Protein AF-A0A2W4M1U5-F1 (afdb_monomer_lite)

Secondary structure (DSSP, 8-state):
--GGG-------PPPPSEEEE--TT--EEEETTTTEEEE--TT-EEEEEETTEEEEEETTEEEEEETTTTEEEEESS---TT--EEEETTEEEETTEEEETTTTEEEEE--S-EEEE-TTS-EEEEEE--BTTB--EEEEEEE---

Sequence (146 aa):
IDVADLALDEPARPPERLVPLYPGPNTVLFDTEQQELHWLEPRDQVLGRRGARALVRRGQDLFLFDADAKDLRALPGKLERFADVTATGPMVHVSPLVVDLDAGRVVGTAPWPVLAVAVSGAVLTATRAATANALARGPLSWKLPQ

Radius of gyration: 17.1 Å; chains: 1; bounding box: 39×39×41 Å

Foldseek 3Di:
DDPPPPPPPPPPDDDFQWDWDCPDQWIWTQGNVVRDIQTDDGNWDFQDGDHQWTWIDDQQWIWIQGNVVRDIGTADDTADRPWDWADDHQWICTVQWIARRVVGHTQAGHNAQFPYADPVRWTWGAPAHADPVGHGHDPIDTDHHD

Structure (mmCIF, N/CA/C/O backbone):
data_AF-A0A2W4M1U5-F1
#
_entry.id   AF-A0A2W4M1U5-F1
#
loop_
_atom_site.group_PDB
_atom_site.id
_atom_site.type_symbol
_atom_site.label_atom_id
_atom_site.label_alt_id
_atom_site.label_comp_id
_atom_site.label_asym_id
_atom_site.label_entity_id
_atom_site.label_seq_id
_atom_site.pdbx_PDB_ins_code
_atom_site.Cartn_x
_atom_site.Cartn_y
_atom_site.Cartn_z
_atom_site.occupancy
_atom_site.B_iso_or_equiv
_atom_site.auth_seq_id
_atom_site.auth_comp_id
_atom_site.auth_asym_id
_atom_site.auth_atom_id
_atom_site.pdbx_PDB_model_num
ATOM 1 N N . ILE A 1 1 ? -21.695 27.767 -22.946 1.00 50.22 1 ILE A N 1
ATOM 2 C CA . ILE A 1 1 ? -21.221 26.389 -22.704 1.00 50.22 1 ILE A CA 1
ATOM 3 C C . ILE A 1 1 ? -22.079 25.885 -21.568 1.00 50.22 1 ILE A C 1
ATOM 5 O O . ILE A 1 1 ? -21.967 26.414 -20.469 1.00 50.22 1 ILE A O 1
ATOM 9 N N . ASP A 1 2 ? -23.044 25.036 -21.900 1.00 37.16 2 ASP A N 1
ATOM 10 C CA . ASP A 1 2 ? -23.929 24.411 -20.926 1.00 37.16 2 ASP A CA 1
ATOM 11 C C . ASP A 1 2 ? -23.112 23.360 -20.167 1.00 37.16 2 ASP A C 1
ATOM 13 O O . ASP A 1 2 ? -22.452 22.521 -20.777 1.00 37.16 2 ASP A O 1
ATOM 17 N N . VAL A 1 3 ? -23.053 23.490 -18.845 1.00 50.62 3 VAL A N 1
ATOM 18 C CA . VAL A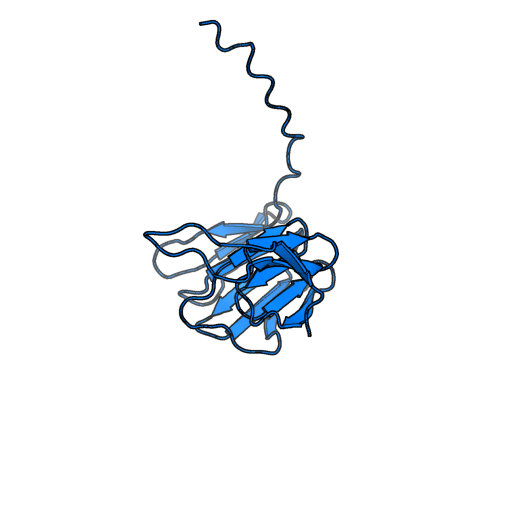 1 3 ? -22.210 22.660 -17.968 1.00 50.62 3 VAL A CA 1
ATOM 19 C C . VAL A 1 3 ? -22.907 21.321 -17.659 1.00 50.62 3 VAL A C 1
ATOM 21 O O . VAL A 1 3 ? -22.314 20.451 -17.028 1.00 50.62 3 VAL A O 1
ATOM 24 N N . ALA A 1 4 ? -24.145 21.126 -18.130 1.00 52.75 4 ALA A N 1
ATOM 25 C CA . ALA A 1 4 ? -24.961 19.945 -17.854 1.00 52.75 4 ALA A CA 1
ATOM 26 C C . ALA A 1 4 ? -24.619 18.692 -18.692 1.00 52.75 4 ALA A C 1
ATOM 28 O O . ALA A 1 4 ? -25.086 17.611 -18.351 1.00 52.75 4 ALA A O 1
ATOM 29 N N . ASP A 1 5 ? -23.784 18.807 -19.732 1.00 46.69 5 ASP A N 1
ATOM 30 C CA . ASP A 1 5 ? -23.445 17.697 -20.650 1.00 46.69 5 ASP A CA 1
ATOM 31 C C . ASP A 1 5 ? -22.109 16.992 -20.336 1.00 46.69 5 ASP A C 1
ATOM 33 O O . ASP A 1 5 ? -21.584 16.212 -21.133 1.00 46.69 5 ASP A O 1
ATOM 37 N N . LEU A 1 6 ? -21.539 17.225 -19.152 1.00 48.62 6 LEU A N 1
ATOM 38 C CA . LEU A 1 6 ? -20.463 16.384 -18.627 1.00 48.62 6 LEU A CA 1
ATOM 39 C C . LEU A 1 6 ? -21.088 15.160 -17.954 1.00 48.62 6 LEU A C 1
ATOM 41 O O . LEU A 1 6 ? -21.229 15.106 -16.733 1.00 48.62 6 LEU A O 1
ATOM 45 N N . ALA A 1 7 ? -21.458 14.172 -18.769 1.00 46.38 7 ALA A N 1
ATOM 46 C CA . ALA A 1 7 ? -21.677 12.809 -18.306 1.00 46.38 7 ALA A CA 1
ATOM 47 C C . ALA A 1 7 ? -20.363 12.292 -17.692 1.00 46.38 7 ALA A C 1
ATOM 49 O O . ALA A 1 7 ? -19.486 11.762 -18.372 1.00 46.38 7 ALA A O 1
ATOM 50 N N . LEU A 1 8 ? -20.198 12.528 -16.392 1.00 52.44 8 LEU A N 1
ATOM 51 C CA . LEU A 1 8 ? -19.201 11.871 -15.564 1.00 52.44 8 LEU A CA 1
ATOM 52 C C . LEU A 1 8 ? -19.647 10.414 -15.415 1.00 52.44 8 LEU A C 1
ATOM 54 O O . LEU A 1 8 ? -20.284 10.052 -14.430 1.00 52.44 8 LEU A O 1
ATOM 58 N N . ASP A 1 9 ? -19.320 9.582 -16.403 1.00 44.69 9 ASP A N 1
ATOM 59 C CA . ASP A 1 9 ? -19.351 8.121 -16.285 1.00 44.69 9 ASP A CA 1
ATOM 60 C C . ASP A 1 9 ? -18.209 7.659 -15.360 1.00 44.69 9 ASP A C 1
ATOM 62 O O . ASP A 1 9 ? -17.319 6.896 -15.735 1.00 44.69 9 ASP A O 1
ATOM 66 N N . GLU A 1 10 ? -18.205 8.146 -14.120 1.00 52.41 10 GLU A N 1
ATOM 67 C CA . GLU A 1 10 ? -17.512 7.472 -13.037 1.00 52.41 10 GLU A CA 1
ATOM 68 C C . GLU A 1 10 ? -18.601 6.759 -12.230 1.00 52.41 10 GLU A C 1
ATOM 70 O O . GLU A 1 10 ? -19.383 7.426 -11.544 1.00 52.41 10 GLU A O 1
ATOM 75 N N . PRO A 1 11 ? -18.736 5.418 -12.318 1.00 50.62 11 PRO A N 1
ATOM 76 C CA . PRO A 1 11 ? -19.616 4.718 -11.398 1.00 50.62 11 PRO A CA 1
ATOM 77 C C . PRO A 1 11 ? -19.172 5.105 -9.990 1.00 50.62 11 PRO A C 1
ATOM 79 O O . PRO A 1 11 ? -17.984 4.989 -9.679 1.00 50.62 11 PRO A O 1
ATOM 82 N N . ALA A 1 12 ? -20.110 5.614 -9.183 1.00 53.41 12 ALA A N 1
ATOM 83 C CA . ALA A 1 12 ? -19.842 6.082 -7.831 1.00 53.41 12 ALA A CA 1
ATOM 84 C C . ALA A 1 12 ? -18.979 5.038 -7.117 1.00 53.41 12 ALA A C 1
ATOM 86 O O . ALA A 1 12 ? -19.440 3.926 -6.836 1.00 53.41 12 ALA A O 1
ATOM 87 N N . ARG A 1 13 ? -17.695 5.360 -6.903 1.00 60.59 13 ARG A N 1
ATOM 88 C CA . ARG A 1 13 ? -16.803 4.474 -6.161 1.00 60.59 13 ARG A CA 1
ATOM 89 C C . ARG A 1 13 ? -17.486 4.206 -4.824 1.00 60.59 13 ARG A C 1
ATOM 91 O O . ARG A 1 13 ? -17.915 5.170 -4.184 1.00 60.59 13 ARG A O 1
ATOM 98 N N . PRO A 1 14 ? -17.620 2.936 -4.405 1.00 65.31 14 PRO A N 1
ATOM 99 C CA . PRO A 1 14 ? -18.146 2.655 -3.084 1.00 65.31 14 PRO A CA 1
ATOM 100 C C . PRO A 1 14 ? -17.313 3.447 -2.068 1.00 65.31 14 PRO A C 1
ATOM 102 O O . PRO A 1 14 ? -16.085 3.507 -2.222 1.00 65.31 14 PRO A O 1
ATOM 105 N N . PRO A 1 15 ? -17.960 4.100 -1.089 1.00 69.50 15 PRO A N 1
ATOM 106 C CA . PRO A 1 15 ? -17.255 4.926 -0.125 1.00 69.50 15 PRO A CA 1
ATOM 107 C C . PRO A 1 15 ? -16.172 4.094 0.563 1.00 69.50 15 PRO A C 1
ATOM 109 O O . PRO A 1 15 ? -16.402 2.957 0.979 1.00 69.50 15 PRO A O 1
ATOM 112 N N . GLU A 1 16 ? -14.962 4.642 0.633 1.00 83.62 16 GLU A N 1
ATOM 113 C CA . GLU A 1 16 ? -13.865 3.978 1.327 1.00 83.62 16 GLU A CA 1
ATOM 114 C C . GLU A 1 16 ? -14.162 3.971 2.829 1.00 83.62 16 GLU A C 1
ATOM 116 O O . GLU A 1 16 ? -14.301 5.032 3.434 1.00 83.62 16 GLU A O 1
ATOM 121 N N . ARG A 1 17 ? -14.234 2.777 3.431 1.00 93.81 17 ARG A N 1
ATOM 122 C CA . ARG A 1 17 ? -14.499 2.624 4.868 1.00 93.81 17 ARG A CA 1
ATOM 123 C C . ARG A 1 17 ? -13.472 3.372 5.715 1.00 93.81 17 ARG A C 1
ATOM 125 O O . ARG A 1 17 ? -13.849 4.133 6.599 1.00 93.81 17 ARG A O 1
ATOM 132 N N . LEU A 1 18 ? -12.187 3.167 5.433 1.00 96.38 18 LEU A N 1
ATOM 133 C CA . LEU A 1 18 ? -11.094 3.817 6.148 1.00 96.38 18 LEU A CA 1
ATOM 134 C C . LEU A 1 18 ? -10.670 5.105 5.452 1.00 96.38 18 LEU A C 1
ATOM 136 O O . LEU A 1 18 ? -10.297 5.075 4.281 1.00 96.38 18 LEU A O 1
ATOM 140 N N . VAL A 1 19 ? -10.633 6.216 6.182 1.00 96.38 19 VAL A N 1
ATOM 141 C CA . VAL A 1 19 ? -10.202 7.530 5.683 1.00 96.38 19 VAL A CA 1
ATOM 142 C C . VAL A 1 19 ? -8.964 7.998 6.459 1.00 96.38 19 VAL A C 1
ATOM 144 O O . VAL A 1 19 ? -9.048 8.181 7.673 1.00 96.38 19 VAL A O 1
ATOM 147 N N . PRO A 1 20 ? -7.804 8.191 5.805 1.00 96.81 20 PRO A N 1
ATOM 148 C CA . PRO A 1 20 ? -6.594 8.638 6.471 1.00 96.81 20 PRO A CA 1
ATOM 149 C C . PRO A 1 20 ? -6.649 10.144 6.733 1.00 96.81 20 PRO A C 1
ATOM 151 O O . PRO A 1 20 ? -6.939 10.939 5.839 1.00 96.81 20 PRO A O 1
ATOM 154 N N . LEU A 1 21 ? -6.325 10.532 7.960 1.00 96.88 21 LEU A N 1
ATOM 155 C CA . LEU A 1 21 ? -6.240 11.906 8.434 1.00 96.88 21 LEU A CA 1
ATOM 156 C C . LEU A 1 21 ? -4.834 12.153 8.994 1.00 96.88 21 LEU A C 1
ATOM 158 O O . LEU A 1 21 ? -4.259 11.285 9.652 1.00 96.88 21 LEU A O 1
ATOM 162 N N . TYR A 1 22 ? -4.299 13.355 8.767 1.00 96.81 22 TYR A N 1
ATOM 163 C CA . TYR A 1 22 ? -2.933 13.733 9.156 1.00 96.81 22 TYR A CA 1
ATOM 164 C C . TYR A 1 22 ? -2.904 14.989 10.046 1.00 96.81 22 TYR A C 1
ATOM 166 O O . TYR A 1 22 ? -2.436 16.048 9.614 1.00 96.81 22 TYR A O 1
ATOM 174 N N . PRO A 1 23 ? -3.449 14.937 11.277 1.00 93.38 23 PRO A N 1
ATOM 175 C CA . PRO A 1 23 ? -3.394 16.067 12.196 1.00 93.38 23 PRO A CA 1
ATOM 176 C C . PRO A 1 23 ? -1.966 16.260 12.736 1.00 93.38 23 PRO A C 1
ATOM 178 O O . PRO A 1 23 ? -1.547 15.639 13.716 1.00 93.38 23 PRO A O 1
ATOM 181 N N . GLY A 1 24 ? -1.208 17.150 12.093 1.00 93.06 24 GLY A N 1
ATOM 182 C CA . GLY A 1 24 ? 0.174 17.447 12.467 1.00 93.06 24 GLY A CA 1
ATOM 183 C C . GLY A 1 24 ? 1.107 16.259 12.182 1.00 93.06 24 GLY A C 1
ATOM 184 O O . GLY A 1 24 ? 1.167 15.813 11.039 1.00 93.06 24 GLY A O 1
ATOM 185 N N . PRO A 1 25 ? 1.872 15.755 13.172 1.00 92.25 25 PRO A N 1
ATOM 186 C CA . PRO A 1 25 ? 2.764 14.611 12.975 1.00 92.25 25 PRO A CA 1
ATOM 187 C C . PRO A 1 25 ? 2.050 13.255 13.070 1.00 92.25 25 PRO A C 1
ATOM 189 O O . PRO A 1 25 ? 2.678 12.232 12.805 1.00 92.25 25 PRO A O 1
ATOM 192 N N . ASN A 1 26 ? 0.790 13.238 13.500 1.00 94.81 26 ASN A N 1
ATOM 193 C CA . ASN A 1 26 ? 0.048 12.013 13.757 1.00 94.81 26 ASN A CA 1
ATOM 194 C C . ASN A 1 26 ? -0.629 11.515 12.485 1.00 94.81 26 ASN A C 1
ATOM 196 O O . ASN A 1 26 ? -1.031 12.307 11.631 1.00 94.81 26 ASN A O 1
ATOM 200 N N . THR A 1 27 ? -0.824 10.204 12.428 1.00 97.44 27 THR A N 1
ATOM 201 C CA . THR A 1 27 ? -1.584 9.545 11.371 1.00 97.44 27 THR A CA 1
ATOM 202 C C . THR A 1 27 ? -2.749 8.809 12.007 1.00 97.44 27 THR A C 1
ATOM 204 O O . THR A 1 27 ? -2.567 8.040 12.949 1.00 97.44 27 THR A O 1
ATOM 207 N N . VAL A 1 28 ? -3.953 9.064 11.504 1.00 97.25 28 VAL A N 1
ATOM 208 C CA . VAL A 1 28 ? -5.193 8.484 12.026 1.00 97.25 28 VAL A CA 1
ATOM 209 C C . VAL A 1 28 ? -5.977 7.878 10.875 1.00 97.25 28 VAL A C 1
ATOM 211 O O . VAL A 1 28 ? -6.082 8.486 9.814 1.00 97.25 28 VAL A O 1
ATOM 214 N N . LEU A 1 29 ? -6.541 6.692 11.072 1.00 97.88 29 LEU A N 1
ATOM 215 C CA . LEU A 1 29 ? -7.530 6.110 10.174 1.00 97.88 29 LEU A CA 1
A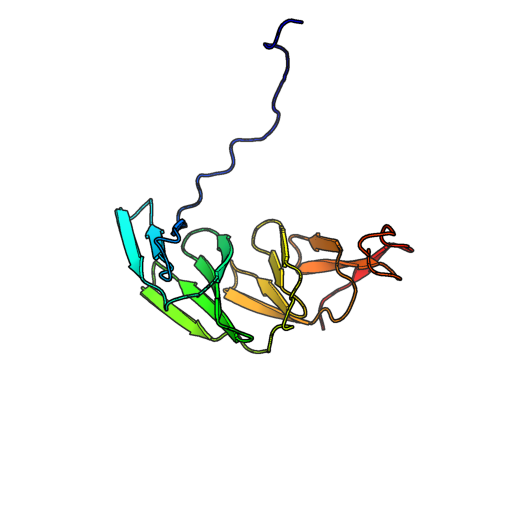TOM 216 C C . LEU A 1 29 ? -8.906 6.283 10.812 1.00 97.88 29 LEU A C 1
ATOM 218 O O . LEU A 1 29 ? -9.173 5.718 11.869 1.00 97.88 29 LEU A O 1
ATOM 222 N N . PHE A 1 30 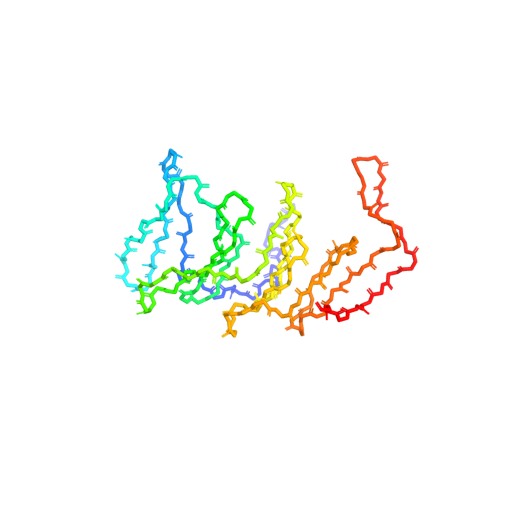? -9.765 7.080 10.187 1.00 97.44 30 PHE A N 1
ATOM 223 C CA . PHE A 1 30 ? -11.166 7.173 10.571 1.00 97.44 30 PHE A CA 1
ATOM 224 C C . PHE A 1 30 ? -11.951 6.053 9.890 1.00 97.44 30 PHE A C 1
ATOM 226 O O . PHE A 1 30 ? -12.014 6.004 8.660 1.00 97.44 30 PHE A O 1
ATOM 233 N N . ASP A 1 31 ? -12.522 5.155 10.686 1.00 97.25 31 ASP A N 1
ATOM 234 C CA . ASP A 1 31 ? -13.447 4.129 10.223 1.00 97.25 31 ASP A CA 1
ATOM 235 C C . ASP A 1 31 ? -14.850 4.734 10.126 1.00 97.25 31 ASP A C 1
ATOM 237 O O . ASP A 1 31 ? -15.497 5.018 11.132 1.00 97.25 31 ASP A O 1
ATOM 241 N N . THR A 1 32 ? -15.311 4.962 8.899 1.00 96.00 32 THR A N 1
ATOM 242 C CA . THR A 1 32 ? -16.621 5.568 8.619 1.00 96.00 32 THR A CA 1
ATOM 243 C C . THR A 1 32 ? -17.792 4.644 8.945 1.00 96.00 32 THR A C 1
ATOM 245 O O . THR A 1 32 ? -18.894 5.137 9.179 1.00 96.00 32 THR A O 1
ATOM 248 N N . GLU A 1 33 ? -17.565 3.330 8.983 1.00 94.81 33 GLU A N 1
ATOM 249 C CA . GLU A 1 33 ? -18.591 2.338 9.301 1.00 94.81 33 GLU A CA 1
ATOM 250 C C . GLU A 1 33 ? -18.766 2.219 10.818 1.00 94.81 33 GLU A C 1
ATOM 252 O O . GLU A 1 33 ? -19.887 2.289 11.319 1.00 94.81 33 GLU A O 1
ATOM 257 N N . GLN A 1 34 ? -17.659 2.113 11.559 1.00 95.06 34 GLN A N 1
ATOM 258 C CA . GLN A 1 34 ? -17.681 2.002 13.025 1.00 95.06 34 GLN A CA 1
ATOM 259 C C . GLN A 1 34 ? -17.695 3.358 13.751 1.00 95.06 34 GLN A C 1
ATOM 261 O O . GLN A 1 34 ? -17.901 3.403 14.962 1.00 95.06 34 GLN A O 1
ATOM 266 N N . GLN A 1 35 ? -17.486 4.463 13.028 1.00 95.75 35 GLN A N 1
ATOM 267 C CA . GLN A 1 35 ? -17.312 5.815 13.575 1.00 95.75 35 GLN A CA 1
ATOM 268 C C . GLN A 1 35 ? -16.184 5.902 14.619 1.00 95.75 35 GLN A C 1
ATOM 270 O O . GLN A 1 35 ? -16.275 6.636 15.604 1.00 95.75 35 GLN A O 1
ATOM 275 N N . GLU A 1 36 ? -15.100 5.161 14.389 1.00 96.69 36 GLU A N 1
ATOM 276 C CA . GLU A 1 36 ? -13.963 5.036 15.303 1.00 96.69 36 GLU A CA 1
ATOM 277 C C . GLU A 1 36 ? -12.698 5.670 14.706 1.00 96.69 36 GLU A C 1
ATOM 279 O O . GLU A 1 36 ? -12.499 5.709 13.491 1.00 96.69 36 GLU A O 1
ATOM 284 N N . LEU A 1 37 ? -11.824 6.185 15.574 1.00 97.12 37 LEU A N 1
ATOM 285 C CA . LEU A 1 37 ? -10.498 6.669 15.196 1.00 97.12 37 LEU A CA 1
ATOM 286 C C . LEU A 1 37 ? -9.441 5.640 15.594 1.00 97.12 37 LEU A C 1
ATOM 288 O O . LE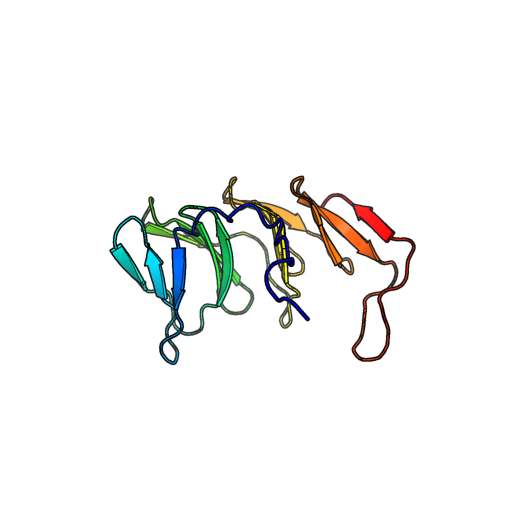U A 1 37 ? -9.230 5.388 16.781 1.00 97.12 37 LEU A O 1
ATOM 292 N N . HIS A 1 38 ? -8.716 5.121 14.609 1.00 97.56 38 HIS A N 1
ATOM 293 C CA . HIS A 1 38 ? -7.556 4.267 14.826 1.00 97.56 38 HIS A CA 1
ATOM 294 C C . HIS A 1 38 ? -6.279 5.093 14.696 1.00 97.56 38 HIS A C 1
ATOM 296 O O . HIS A 1 38 ? -5.922 5.562 13.612 1.00 97.56 38 HIS A O 1
ATOM 302 N N . TRP A 1 39 ? -5.594 5.290 15.816 1.00 96.94 39 TRP A N 1
ATOM 303 C CA . TRP A 1 39 ? -4.334 6.022 15.860 1.00 96.94 39 TRP A CA 1
ATOM 304 C C . TRP A 1 39 ? -3.183 5.107 15.443 1.00 96.94 39 TRP A C 1
ATOM 306 O O . TRP A 1 39 ? -3.013 4.023 15.998 1.00 96.94 39 TRP A O 1
ATOM 316 N N . LEU A 1 40 ? -2.403 5.551 14.459 1.00 97.12 40 LEU A N 1
ATOM 317 C CA . LEU A 1 40 ? -1.158 4.912 14.042 1.00 97.12 40 LEU A CA 1
ATOM 318 C C . LEU A 1 40 ? 0.040 5.632 14.674 1.00 97.12 40 LEU A C 1
ATOM 320 O O . LEU A 1 40 ? -0.118 6.621 15.395 1.00 97.12 40 LEU A O 1
ATOM 324 N N . GLU A 1 41 ? 1.251 5.149 14.396 1.00 96.69 41 GLU A N 1
ATOM 325 C CA . GLU A 1 41 ? 2.449 5.825 14.887 1.00 96.69 41 GLU A CA 1
ATOM 326 C C . GLU A 1 41 ? 2.650 7.171 14.170 1.00 96.69 41 GLU A C 1
ATOM 328 O O . GLU A 1 41 ? 2.268 7.336 13.001 1.00 96.69 41 GLU A O 1
ATOM 333 N N . PRO A 1 42 ? 3.287 8.154 14.829 1.00 95.25 42 PRO A N 1
ATOM 334 C CA . PRO A 1 42 ? 3.621 9.415 14.191 1.00 95.25 42 PRO A CA 1
ATOM 335 C C . PRO A 1 42 ? 4.434 9.211 12.908 1.00 95.25 42 PRO A C 1
ATOM 337 O O . PRO A 1 42 ? 5.406 8.455 12.880 1.00 95.25 42 PRO A O 1
ATOM 340 N N . ARG A 1 43 ? 4.083 9.970 11.864 1.00 93.88 43 ARG A N 1
ATOM 341 C CA . ARG A 1 43 ? 4.693 9.944 10.521 1.00 93.88 43 ARG A CA 1
ATOM 342 C C . ARG A 1 43 ? 4.459 8.663 9.713 1.00 93.88 43 ARG A C 1
ATOM 344 O O . ARG A 1 43 ? 5.051 8.539 8.638 1.00 93.88 43 ARG A O 1
ATOM 351 N N . ASP A 1 44 ? 3.600 7.752 10.171 1.00 97.25 44 ASP A N 1
ATOM 352 C CA . ASP A 1 44 ? 3.118 6.653 9.334 1.00 97.25 44 ASP A CA 1
ATOM 353 C C . ASP A 1 44 ? 2.406 7.212 8.089 1.00 97.25 44 ASP A C 1
ATOM 355 O O . ASP A 1 44 ? 1.692 8.212 8.151 1.00 97.25 44 ASP A O 1
ATOM 359 N N . GLN A 1 45 ? 2.588 6.582 6.932 1.00 96.75 45 GLN A N 1
ATOM 360 C CA . GLN A 1 45 ? 1.961 7.002 5.674 1.00 96.75 45 GLN A CA 1
ATOM 361 C C . GLN A 1 45 ? 1.013 5.921 5.178 1.00 96.75 45 GLN A C 1
ATOM 363 O O . GLN A 1 45 ? 1.384 4.754 5.135 1.00 96.75 45 GLN A O 1
ATOM 368 N N . VAL A 1 46 ? -0.195 6.296 4.761 1.00 97.00 46 VAL A N 1
ATOM 369 C CA . VAL A 1 46 ? -1.178 5.339 4.241 1.00 97.00 46 VAL A CA 1
ATOM 370 C C . VAL A 1 46 ? -1.057 5.333 2.725 1.00 97.00 46 VAL A C 1
ATOM 372 O O . VAL A 1 46 ? -1.300 6.347 2.078 1.00 97.00 46 VAL A O 1
ATOM 375 N N . LEU A 1 47 ? -0.628 4.203 2.167 1.00 96.19 47 LEU A N 1
ATOM 376 C CA . LEU A 1 47 ? -0.266 4.072 0.753 1.00 96.19 47 LEU A CA 1
ATOM 377 C C . LEU A 1 47 ? -1.393 3.505 -0.116 1.00 96.19 47 LEU A C 1
ATOM 379 O O . LEU A 1 47 ? -1.397 3.690 -1.328 1.00 96.19 47 LEU A O 1
ATOM 383 N N . GLY A 1 48 ? -2.345 2.803 0.494 1.00 94.62 48 GLY A N 1
ATOM 384 C CA . GLY A 1 48 ? -3.475 2.185 -0.189 1.00 94.62 48 GLY A CA 1
ATOM 385 C C . GLY A 1 48 ? -4.492 1.672 0.819 1.00 94.62 48 GLY A C 1
ATOM 386 O O . GLY A 1 48 ? -4.143 1.413 1.972 1.00 94.62 48 GLY A O 1
ATOM 387 N N . ARG A 1 49 ? -5.759 1.578 0.414 1.00 94.81 49 ARG A N 1
ATOM 388 C CA . ARG A 1 49 ? -6.876 1.207 1.292 1.00 94.81 49 ARG A CA 1
ATOM 389 C C . ARG A 1 49 ? -7.886 0.361 0.534 1.00 94.81 49 ARG A C 1
ATOM 391 O O . ARG A 1 49 ? -8.116 0.585 -0.653 1.00 94.81 49 ARG A O 1
ATOM 398 N N . ARG A 1 50 ? -8.486 -0.605 1.226 1.00 93.25 50 ARG A N 1
ATOM 399 C CA . ARG A 1 50 ? -9.524 -1.483 0.682 1.00 93.25 50 ARG A CA 1
ATOM 400 C C . ARG A 1 50 ? -10.349 -2.071 1.822 1.00 93.25 50 ARG A C 1
ATOM 402 O O . ARG A 1 50 ? -9.813 -2.796 2.653 1.00 93.25 50 ARG A O 1
ATOM 409 N N . GLY A 1 51 ? -11.647 -1.764 1.860 1.00 93.06 51 GLY A N 1
ATOM 410 C CA . GLY A 1 51 ? -12.523 -2.206 2.951 1.00 93.06 51 GLY A CA 1
ATOM 411 C C . GLY A 1 51 ? -11.958 -1.811 4.320 1.00 93.06 51 GLY A C 1
ATOM 412 O O . GLY A 1 51 ? -11.565 -0.662 4.515 1.00 93.06 51 GLY A O 1
ATOM 413 N N . ALA A 1 52 ? -11.863 -2.782 5.229 1.00 95.50 52 ALA A N 1
ATOM 414 C CA . ALA A 1 52 ? -11.300 -2.631 6.573 1.00 95.50 52 ALA A CA 1
ATOM 415 C C . ALA A 1 52 ? -9.764 -2.547 6.619 1.00 95.50 52 ALA A C 1
ATOM 417 O O . ALA A 1 52 ? -9.190 -2.488 7.704 1.00 95.50 52 ALA A O 1
ATOM 418 N N . ARG A 1 53 ? -9.071 -2.585 5.474 1.00 97.25 53 ARG A N 1
ATOM 419 C CA . ARG A 1 53 ? -7.610 -2.697 5.428 1.00 97.25 53 ARG A CA 1
ATOM 420 C C . ARG A 1 53 ? -6.934 -1.463 4.871 1.00 97.25 53 ARG A C 1
ATOM 422 O O . ARG A 1 53 ? -7.385 -0.866 3.891 1.00 97.25 53 ARG A O 1
ATOM 429 N N . ALA A 1 54 ? -5.795 -1.132 5.465 1.00 97.62 54 ALA A N 1
ATOM 430 C CA . ALA A 1 54 ? -4.925 -0.062 5.010 1.00 97.62 54 ALA A CA 1
ATOM 431 C C . ALA A 1 54 ? -3.469 -0.531 4.951 1.00 97.62 54 ALA A C 1
ATOM 433 O O . ALA A 1 54 ? -2.964 -1.190 5.859 1.00 97.62 54 ALA A O 1
ATOM 434 N N . LEU A 1 55 ? -2.785 -0.163 3.871 1.00 98.31 55 LEU A N 1
ATOM 435 C CA . LEU A 1 55 ? -1.354 -0.360 3.713 1.00 98.31 55 LEU A CA 1
ATOM 436 C C . LEU A 1 55 ? -0.620 0.831 4.312 1.00 98.31 55 LEU A C 1
ATOM 438 O O . LEU A 1 55 ? -0.796 1.961 3.856 1.00 98.31 55 LEU A O 1
ATOM 442 N N . VAL A 1 56 ? 0.209 0.574 5.314 1.00 98.31 56 VAL A N 1
ATOM 443 C CA . VAL A 1 56 ? 0.886 1.604 6.097 1.00 98.31 56 VAL A CA 1
ATOM 444 C C . VAL A 1 56 ? 2.391 1.485 5.914 1.00 98.31 56 VAL A C 1
ATOM 446 O O . VAL A 1 56 ? 2.977 0.427 6.114 1.00 98.31 56 VAL A O 1
ATOM 449 N N . ARG A 1 57 ? 3.039 2.586 5.558 1.00 97.81 57 ARG A N 1
ATOM 450 C CA . ARG A 1 57 ? 4.490 2.709 5.502 1.00 97.81 57 ARG A CA 1
ATOM 451 C C . ARG A 1 57 ? 5.011 3.382 6.758 1.00 97.81 57 ARG A C 1
ATOM 453 O O . ARG A 1 57 ? 4.561 4.471 7.106 1.00 97.81 57 ARG A O 1
ATOM 460 N N . ARG A 1 58 ? 6.058 2.792 7.329 1.00 96.81 58 ARG A N 1
ATOM 461 C CA . ARG A 1 58 ? 6.853 3.363 8.417 1.00 96.81 58 ARG A CA 1
ATOM 462 C C . ARG A 1 58 ? 8.327 3.304 8.041 1.00 96.81 58 ARG A C 1
ATOM 464 O O . ARG A 1 58 ? 8.960 2.254 8.087 1.00 96.81 58 ARG A O 1
ATOM 471 N N . GLY A 1 59 ? 8.887 4.430 7.609 1.00 95.50 59 GLY A N 1
ATOM 472 C CA . GLY A 1 59 ? 10.255 4.460 7.086 1.00 95.50 59 GLY A CA 1
ATOM 473 C C . GLY A 1 59 ? 10.405 3.598 5.824 1.00 95.50 59 GLY A C 1
ATOM 474 O O . GLY A 1 59 ? 9.873 3.953 4.771 1.00 95.50 59 GLY A O 1
ATOM 475 N N . GLN A 1 60 ? 11.151 2.495 5.920 1.00 97.06 60 GLN A N 1
ATOM 476 C CA . GLN A 1 60 ? 11.308 1.502 4.842 1.00 97.06 60 GLN A CA 1
ATOM 477 C C . GLN A 1 60 ? 10.517 0.213 5.096 1.00 97.06 60 GLN A C 1
ATOM 479 O O . GLN A 1 60 ? 10.616 -0.729 4.314 1.00 97.06 60 GLN A O 1
ATOM 484 N N . ASP A 1 61 ? 9.759 0.162 6.185 1.00 97.88 61 ASP A N 1
ATOM 485 C CA . ASP A 1 61 ? 8.932 -0.974 6.554 1.00 97.88 61 ASP A CA 1
ATOM 486 C C . ASP A 1 61 ? 7.491 -0.773 6.095 1.00 97.88 61 ASP A C 1
ATOM 488 O O . ASP A 1 61 ? 6.992 0.357 6.004 1.00 97.88 61 ASP A O 1
ATOM 492 N N . LEU A 1 62 ? 6.835 -1.892 5.804 1.00 98.06 62 LEU A N 1
ATOM 493 C CA . LEU A 1 62 ? 5.460 -1.943 5.342 1.00 98.06 62 LEU A CA 1
ATOM 494 C C . LEU A 1 62 ? 4.628 -2.745 6.333 1.00 98.06 62 LEU A C 1
ATOM 496 O O . LEU A 1 62 ? 5.040 -3.804 6.799 1.00 98.06 62 LEU A O 1
ATOM 500 N N . PHE A 1 63 ? 3.449 -2.237 6.641 1.00 98.50 63 PHE A N 1
ATOM 501 C CA . PHE A 1 63 ? 2.512 -2.820 7.580 1.00 98.50 63 PHE A CA 1
ATOM 502 C C . PHE A 1 63 ? 1.140 -2.909 6.928 1.00 98.50 63 PHE A C 1
ATOM 504 O O . PHE A 1 63 ? 0.772 -2.070 6.104 1.00 98.50 63 PHE A O 1
ATOM 511 N N . LEU A 1 64 ? 0.375 -3.919 7.318 1.00 98.44 64 LEU A N 1
ATOM 512 C CA . LEU A 1 64 ? -1.045 -3.999 7.033 1.00 98.44 64 LEU A CA 1
ATOM 513 C C . LEU A 1 64 ? -1.803 -3.721 8.324 1.00 98.44 64 LEU A C 1
ATOM 515 O O . LEU A 1 64 ? -1.625 -4.439 9.307 1.00 98.44 64 LEU A O 1
ATOM 519 N N . PHE A 1 65 ? -2.624 -2.682 8.297 1.00 98.44 65 PHE A N 1
ATOM 520 C CA . PHE A 1 65 ? -3.624 -2.425 9.318 1.00 98.44 65 PHE A CA 1
ATOM 521 C C . PHE A 1 65 ? -4.932 -3.114 8.927 1.00 98.44 65 PHE A C 1
ATOM 523 O O . PHE A 1 65 ? -5.340 -3.007 7.765 1.00 98.44 65 PHE A O 1
ATOM 530 N N . ASP A 1 66 ? -5.581 -3.775 9.882 1.00 97.56 66 ASP A N 1
ATOM 531 C CA . ASP A 1 66 ? -6.917 -4.351 9.735 1.00 97.56 66 ASP A CA 1
ATOM 532 C C . ASP A 1 66 ? -7.830 -3.815 10.852 1.00 97.56 66 ASP A C 1
ATOM 534 O O . ASP A 1 66 ? -7.593 -4.035 12.041 1.00 97.56 66 ASP A O 1
ATOM 538 N N . ALA A 1 67 ? -8.863 -3.063 10.468 1.00 97.06 67 ALA A N 1
ATOM 539 C CA . ALA A 1 67 ? -9.782 -2.412 11.398 1.00 97.06 67 ALA A CA 1
ATOM 540 C C . ALA A 1 67 ? -10.692 -3.408 12.125 1.00 97.06 67 ALA A C 1
ATOM 542 O O . ALA A 1 67 ? -11.074 -3.161 13.268 1.00 97.06 67 ALA A O 1
ATOM 543 N N . ASP A 1 68 ? -11.014 -4.539 11.491 1.00 95.81 68 ASP A N 1
ATOM 544 C CA . ASP A 1 68 ? -11.874 -5.558 12.095 1.00 95.81 68 ASP A CA 1
ATOM 545 C C . ASP A 1 68 ? -11.106 -6.340 13.164 1.00 95.81 68 ASP A C 1
ATOM 547 O O . ASP A 1 68 ? -11.629 -6.596 14.249 1.00 95.81 68 ASP A O 1
ATOM 551 N N . ALA A 1 69 ? -9.841 -6.669 12.890 1.00 95.50 69 ALA A N 1
ATOM 552 C CA . ALA A 1 69 ? -8.955 -7.306 13.865 1.00 95.50 69 ALA A CA 1
ATOM 553 C C . ALA A 1 69 ? -8.348 -6.317 14.879 1.00 95.50 69 ALA A C 1
ATOM 555 O O . ALA A 1 69 ? -7.807 -6.744 15.901 1.00 95.50 69 ALA A O 1
ATOM 556 N N . LYS A 1 70 ? -8.437 -5.008 14.605 1.00 94.81 70 LYS A N 1
ATOM 557 C CA . LYS A 1 70 ? -7.766 -3.925 15.342 1.00 94.81 70 LYS A CA 1
ATOM 558 C C . LYS A 1 70 ? -6.266 -4.176 15.510 1.00 94.81 70 LYS A C 1
ATOM 560 O O . LYS A 1 70 ? -5.694 -3.889 16.563 1.00 94.81 70 LYS A O 1
ATOM 565 N N . ASP A 1 71 ? -5.630 -4.711 14.473 1.00 95.81 71 ASP A N 1
ATOM 566 C CA . ASP A 1 71 ? -4.219 -5.068 14.492 1.00 95.81 71 ASP A CA 1
ATOM 567 C C . ASP A 1 71 ? -3.413 -4.353 13.402 1.00 95.81 71 ASP A C 1
ATOM 569 O O . ASP A 1 71 ? -3.925 -3.834 12.407 1.00 95.81 71 ASP A O 1
ATOM 573 N N . LEU A 1 72 ? -2.106 -4.280 13.643 1.00 97.50 72 LEU A N 1
ATOM 574 C CA . LEU A 1 72 ? -1.127 -3.756 12.706 1.00 97.50 72 LEU A CA 1
ATOM 575 C C . LEU A 1 72 ? 0.001 -4.775 12.599 1.00 97.50 72 LEU A C 1
ATOM 577 O O . LEU A 1 72 ? 0.788 -4.944 13.532 1.00 97.50 72 LEU A O 1
ATOM 581 N N . ARG A 1 73 ? 0.101 -5.446 11.453 1.00 98.00 73 ARG A N 1
ATOM 582 C CA . ARG A 1 73 ? 1.114 -6.484 11.228 1.00 98.00 73 ARG A CA 1
ATOM 583 C C . ARG A 1 73 ? 2.142 -6.061 10.200 1.00 98.00 73 ARG A C 1
ATOM 585 O O . ARG A 1 73 ? 1.798 -5.514 9.156 1.00 98.00 73 ARG A O 1
ATOM 592 N N . ALA A 1 74 ? 3.407 -6.362 10.471 1.00 98.19 74 ALA A N 1
ATOM 593 C CA . ALA A 1 74 ? 4.475 -6.151 9.505 1.00 98.19 74 ALA A CA 1
ATOM 594 C C . ALA A 1 74 ? 4.296 -7.082 8.296 1.00 98.19 74 ALA A C 1
ATOM 596 O O . ALA A 1 74 ? 4.000 -8.272 8.439 1.00 98.19 74 ALA A O 1
ATOM 597 N N . LEU A 1 75 ? 4.488 -6.534 7.102 1.00 98.31 75 LEU A N 1
ATOM 598 C CA . LEU A 1 75 ? 4.611 -7.288 5.865 1.00 98.31 75 LEU A CA 1
ATOM 599 C C . LEU A 1 75 ? 6.098 -7.530 5.562 1.00 98.31 75 LEU A C 1
ATOM 601 O O . LEU A 1 75 ? 6.936 -6.686 5.882 1.00 98.31 75 LEU A O 1
ATOM 605 N N . PRO A 1 76 ? 6.452 -8.678 4.962 1.00 97.81 76 PRO A N 1
ATOM 606 C CA . PRO A 1 76 ? 7.839 -8.980 4.635 1.00 97.81 76 PRO A CA 1
ATOM 607 C C . PRO A 1 76 ? 8.380 -8.053 3.537 1.00 97.81 76 PRO A C 1
ATOM 609 O O . PRO A 1 76 ? 7.643 -7.594 2.669 1.00 97.81 76 PRO A O 1
ATOM 612 N N . GLY A 1 77 ? 9.697 -7.847 3.537 1.00 95.94 77 GLY A N 1
ATOM 613 C CA . GLY A 1 77 ? 10.391 -7.018 2.549 1.00 95.94 77 GLY A CA 1
ATOM 614 C C . GLY A 1 77 ? 10.724 -5.616 3.060 1.00 95.94 77 GLY A C 1
ATOM 615 O O . GLY A 1 77 ? 10.413 -5.248 4.190 1.00 95.94 77 GLY A O 1
ATOM 616 N N . LYS A 1 78 ? 11.421 -4.843 2.226 1.00 97.06 78 LYS A N 1
ATOM 617 C CA . LYS A 1 78 ? 11.808 -3.458 2.511 1.00 97.06 78 LYS A CA 1
ATOM 618 C C . LYS A 1 78 ? 11.492 -2.587 1.309 1.00 97.06 78 LYS A C 1
ATOM 620 O O . LYS A 1 78 ? 11.710 -2.998 0.172 1.00 97.06 78 LYS A O 1
ATOM 625 N N . LEU A 1 79 ? 11.014 -1.383 1.586 1.00 96.69 79 LEU A N 1
ATOM 626 C CA . LEU A 1 79 ? 10.745 -0.368 0.584 1.00 96.69 79 LEU A CA 1
ATOM 627 C C . LEU A 1 79 ? 12.006 0.406 0.216 1.00 96.69 79 LEU A C 1
ATOM 629 O O . LEU A 1 79 ? 12.907 0.634 1.036 1.00 96.69 79 LEU A O 1
ATOM 633 N N . GLU A 1 80 ? 12.011 0.918 -1.005 1.00 93.75 80 GLU A N 1
ATOM 634 C CA . GLU A 1 80 ? 12.954 1.953 -1.396 1.00 93.75 80 GLU A CA 1
ATOM 635 C C . GLU A 1 80 ? 12.703 3.249 -0.610 1.00 93.75 80 GLU A C 1
ATOM 637 O O . GLU A 1 80 ? 11.589 3.562 -0.176 1.00 93.75 80 GLU A O 1
ATOM 642 N N . ARG A 1 81 ? 13.759 4.049 -0.419 1.00 90.94 81 ARG A N 1
ATOM 643 C CA . ARG A 1 81 ? 13.653 5.326 0.306 1.00 90.94 81 ARG A CA 1
ATOM 644 C C . ARG A 1 81 ? 12.639 6.266 -0.350 1.00 90.94 81 ARG A C 1
ATOM 646 O O . ARG A 1 81 ? 11.869 6.919 0.353 1.00 90.94 81 ARG A O 1
ATOM 653 N N . PHE A 1 82 ? 12.625 6.302 -1.677 1.00 89.50 82 PHE A N 1
ATOM 654 C CA . PHE A 1 82 ? 11.700 7.088 -2.488 1.00 89.50 82 PHE A CA 1
ATOM 655 C C . PHE A 1 82 ? 10.847 6.138 -3.328 1.00 89.50 82 PHE A C 1
ATOM 657 O O . PHE A 1 82 ? 10.934 6.139 -4.547 1.00 89.50 82 PHE A O 1
ATOM 664 N N . ALA A 1 83 ? 10.098 5.266 -2.650 1.00 90.00 83 ALA A N 1
ATOM 665 C CA . ALA A 1 83 ? 9.271 4.271 -3.313 1.00 90.00 83 ALA A CA 1
ATOM 666 C C . ALA A 1 83 ? 8.142 4.921 -4.123 1.00 90.00 83 ALA A C 1
ATOM 668 O O . ALA A 1 83 ? 7.344 5.689 -3.577 1.00 90.00 83 ALA A O 1
ATOM 669 N N . ASP A 1 84 ? 8.056 4.551 -5.398 1.00 92.19 84 ASP A N 1
ATOM 670 C CA . ASP A 1 84 ? 6.909 4.859 -6.245 1.00 92.19 84 ASP A CA 1
ATOM 671 C C . ASP A 1 84 ? 5.697 4.026 -5.823 1.00 92.19 84 ASP A C 1
ATOM 673 O O . ASP A 1 84 ? 5.826 2.842 -5.489 1.00 92.19 84 ASP A O 1
ATOM 677 N N . VAL A 1 85 ? 4.515 4.645 -5.865 1.00 95.50 85 VAL A N 1
ATOM 678 C CA . VAL A 1 85 ? 3.247 4.016 -5.483 1.00 95.50 85 VAL A CA 1
ATOM 679 C C . VAL A 1 85 ? 2.290 4.025 -6.667 1.00 95.50 85 VAL A C 1
ATOM 681 O O . VAL A 1 85 ? 1.990 5.077 -7.225 1.00 95.50 85 VAL A O 1
ATOM 684 N N . THR A 1 86 ? 1.774 2.852 -7.029 1.00 94.81 86 THR A N 1
ATOM 685 C CA . THR A 1 86 ? 0.660 2.712 -7.979 1.00 94.81 86 THR A CA 1
ATOM 686 C C . THR A 1 86 ? -0.350 1.717 -7.425 1.00 94.81 86 THR A C 1
ATOM 688 O O . THR A 1 86 ? 0.035 0.740 -6.785 1.00 94.81 86 THR A O 1
ATOM 691 N N . ALA A 1 87 ? -1.641 1.956 -7.643 1.00 94.62 87 ALA A N 1
ATOM 692 C CA . ALA A 1 87 ? -2.696 1.117 -7.086 1.00 94.62 87 ALA A CA 1
ATOM 693 C C . ALA A 1 87 ? -3.855 0.938 -8.069 1.00 94.62 87 ALA A C 1
ATOM 695 O O . ALA A 1 87 ? -4.285 1.901 -8.705 1.00 94.62 87 ALA A O 1
ATOM 696 N N . THR A 1 88 ? -4.384 -0.284 -8.138 1.00 93.88 88 THR A N 1
ATOM 697 C CA . THR A 1 88 ? -5.567 -0.641 -8.928 1.00 93.88 88 THR A CA 1
ATOM 698 C C . THR A 1 88 ? -6.376 -1.699 -8.186 1.00 93.88 88 THR A C 1
ATOM 700 O O . THR A 1 88 ? -5.931 -2.836 -8.016 1.00 93.88 88 THR A O 1
ATOM 703 N N . GLY A 1 89 ? -7.596 -1.354 -7.771 1.00 90.88 89 GLY A N 1
ATOM 704 C CA . GLY A 1 89 ? -8.423 -2.264 -6.975 1.00 90.88 89 GLY A CA 1
ATOM 705 C C . GLY A 1 89 ? -7.721 -2.636 -5.658 1.00 90.88 89 GLY A C 1
ATOM 706 O O . GLY A 1 89 ? -7.295 -1.727 -4.948 1.00 90.88 89 GLY A O 1
ATOM 707 N N . PRO A 1 90 ? -7.592 -3.930 -5.311 1.00 93.94 90 PRO A N 1
ATOM 708 C CA . PRO A 1 90 ? -6.883 -4.360 -4.104 1.00 93.94 90 PRO A CA 1
ATOM 709 C C . PRO A 1 90 ? -5.361 -4.429 -4.279 1.00 93.94 90 PRO A C 1
ATOM 711 O O . PRO A 1 90 ? -4.653 -4.692 -3.311 1.00 93.94 90 PRO A O 1
ATOM 714 N N . MET A 1 91 ? -4.849 -4.228 -5.495 1.00 97.44 91 MET A N 1
ATOM 715 C CA . MET A 1 91 ? -3.429 -4.377 -5.790 1.00 97.44 91 MET A CA 1
ATOM 716 C C . MET A 1 91 ? -2.714 -3.043 -5.635 1.00 97.44 91 MET A C 1
ATOM 718 O O . MET A 1 91 ? -3.097 -2.049 -6.254 1.00 97.44 91 MET A O 1
ATOM 722 N N . VAL A 1 92 ? -1.648 -3.035 -4.839 1.00 97.69 92 VAL A N 1
ATOM 723 C CA . VAL A 1 92 ? -0.798 -1.867 -4.612 1.00 97.69 92 VAL A CA 1
ATOM 724 C C . VAL A 1 92 ? 0.647 -2.254 -4.877 1.00 97.69 92 VAL A C 1
ATOM 726 O O . VAL A 1 92 ? 1.193 -3.139 -4.225 1.00 97.69 92 VAL A O 1
ATOM 729 N N . HIS A 1 93 ? 1.284 -1.577 -5.821 1.00 97.94 93 HIS A N 1
ATOM 730 C CA . HIS A 1 93 ? 2.729 -1.603 -5.964 1.00 97.94 93 HIS A CA 1
ATOM 731 C C . HIS A 1 93 ? 3.327 -0.434 -5.182 1.00 97.94 93 HIS A C 1
ATOM 733 O O . HIS A 1 93 ? 2.955 0.717 -5.410 1.00 97.94 93 HIS A O 1
ATOM 739 N N . VAL A 1 94 ? 4.260 -0.740 -4.285 1.00 97.19 94 VAL A N 1
ATOM 740 C CA . VAL A 1 94 ? 5.078 0.213 -3.532 1.00 97.19 94 VAL A CA 1
ATOM 741 C C . VAL A 1 94 ? 6.521 -0.241 -3.679 1.00 97.19 94 VAL A C 1
ATOM 743 O O . VAL A 1 94 ? 6.900 -1.229 -3.054 1.00 97.19 94 VAL A O 1
ATOM 746 N N . SER A 1 95 ? 7.311 0.446 -4.505 1.00 95.44 95 SER A N 1
ATOM 747 C CA . SER A 1 95 ? 8.606 -0.076 -4.967 1.00 95.44 95 SER A CA 1
ATOM 748 C C . SER A 1 95 ? 9.495 -0.623 -3.826 1.00 95.44 95 SER A C 1
ATOM 750 O O . SER A 1 95 ? 9.747 0.096 -2.846 1.00 95.44 95 SER A O 1
ATOM 752 N N . PRO A 1 96 ? 9.973 -1.883 -3.915 1.00 96.81 96 PRO A N 1
ATOM 753 C CA . PRO A 1 96 ? 9.822 -2.833 -5.027 1.00 96.81 96 PRO A CA 1
ATOM 754 C C . PRO A 1 96 ? 8.692 -3.863 -4.817 1.00 96.81 96 PRO A C 1
ATOM 756 O O . PRO A 1 96 ? 8.655 -4.883 -5.496 1.00 96.81 96 PRO A O 1
ATOM 759 N N . LEU A 1 97 ? 7.826 -3.694 -3.821 1.00 98.19 97 LEU A N 1
ATOM 760 C CA . LEU A 1 97 ? 6.853 -4.700 -3.393 1.00 98.19 97 LEU A CA 1
ATOM 761 C C . LEU A 1 97 ? 5.522 -4.561 -4.136 1.00 98.19 97 LEU A C 1
ATOM 763 O O . LEU A 1 97 ? 5.028 -3.456 -4.351 1.00 98.19 97 LEU A O 1
ATOM 767 N N . VAL A 1 98 ? 4.896 -5.692 -4.459 1.00 98.19 98 VAL A N 1
ATOM 768 C CA . VAL A 1 98 ? 3.495 -5.759 -4.895 1.00 98.19 98 VAL A CA 1
ATOM 769 C C . VAL A 1 98 ? 2.678 -6.420 -3.797 1.00 98.19 98 VAL A C 1
ATOM 771 O O . VAL A 1 98 ? 3.011 -7.512 -3.339 1.00 98.19 98 VAL A O 1
ATOM 774 N N . VAL A 1 99 ? 1.610 -5.760 -3.369 1.00 98.38 99 VAL A N 1
ATOM 775 C CA . VAL A 1 99 ? 0.762 -6.168 -2.250 1.00 98.38 99 VAL A CA 1
ATOM 776 C C . VAL A 1 99 ? -0.668 -6.347 -2.726 1.00 98.38 99 VAL A C 1
ATOM 778 O O . VAL A 1 99 ? -1.211 -5.487 -3.415 1.00 98.38 99 VAL A O 1
ATOM 781 N N . ASP A 1 100 ? -1.277 -7.448 -2.305 1.00 97.69 100 ASP A N 1
ATOM 782 C CA . ASP A 1 100 ? -2.710 -7.688 -2.407 1.00 97.69 100 ASP A CA 1
ATOM 783 C C . ASP A 1 100 ? -3.346 -7.371 -1.049 1.00 97.69 100 ASP A C 1
ATOM 785 O O . ASP A 1 100 ? -3.050 -8.033 -0.049 1.00 97.69 100 ASP A O 1
ATOM 789 N N . LEU A 1 101 ? -4.188 -6.338 -0.998 1.00 96.38 101 LEU A N 1
ATOM 790 C CA . LEU A 1 101 ? -4.880 -5.919 0.221 1.00 96.38 101 LEU A CA 1
ATOM 791 C C . LEU A 1 101 ? -6.011 -6.873 0.618 1.00 96.38 101 LEU A C 1
ATOM 793 O O . LEU A 1 101 ? -6.241 -7.060 1.813 1.00 96.38 101 LEU A O 1
ATOM 797 N N . ASP A 1 102 ? -6.671 -7.524 -0.341 1.00 94.88 102 ASP A N 1
ATOM 798 C CA . ASP A 1 102 ? -7.762 -8.472 -0.075 1.00 94.88 102 ASP A CA 1
ATOM 799 C C . ASP A 1 102 ? -7.212 -9.800 0.469 1.00 94.88 102 ASP A C 1
ATOM 801 O O . ASP A 1 102 ? -7.794 -10.397 1.377 1.00 94.88 102 ASP A O 1
ATOM 805 N N . ALA A 1 103 ? -6.039 -10.234 0.005 1.00 95.75 103 ALA A N 1
ATOM 806 C CA . ALA A 1 103 ? -5.308 -11.351 0.613 1.00 95.75 103 ALA A CA 1
ATOM 807 C C . ALA A 1 103 ? -4.446 -10.921 1.818 1.00 95.75 103 ALA A C 1
ATOM 809 O O . ALA A 1 103 ? -3.985 -11.759 2.595 1.00 95.75 103 ALA A O 1
ATOM 810 N N . GLY A 1 104 ? -4.196 -9.619 1.967 1.00 96.31 104 GLY A N 1
ATOM 811 C CA . GLY A 1 104 ? -3.352 -9.046 3.008 1.00 96.31 104 GLY A CA 1
ATOM 812 C C . GLY A 1 104 ? -1.910 -9.557 2.957 1.00 96.31 104 GLY A C 1
ATOM 813 O O . GLY A 1 104 ? -1.331 -9.892 3.990 1.00 96.31 104 GLY A O 1
ATOM 814 N N . ARG A 1 105 ? -1.307 -9.696 1.779 1.00 97.44 105 ARG A N 1
ATOM 815 C CA . ARG A 1 105 ? 0.058 -10.231 1.668 1.00 97.44 105 ARG A CA 1
ATOM 816 C C . ARG A 1 105 ? 0.835 -9.590 0.536 1.00 97.44 105 ARG A C 1
ATOM 818 O O . ARG A 1 105 ? 0.263 -9.107 -0.437 1.00 97.44 105 ARG A O 1
ATOM 825 N N . VAL A 1 106 ? 2.155 -9.654 0.654 1.00 98.19 106 VAL A N 1
ATOM 826 C CA . VAL A 1 106 ? 3.059 -9.378 -0.462 1.00 98.19 106 VAL A CA 1
ATOM 827 C C . VAL A 1 106 ? 2.914 -10.518 -1.468 1.00 98.19 106 VAL A C 1
ATOM 829 O O . VAL A 1 106 ? 3.072 -11.684 -1.111 1.00 98.19 106 VAL A O 1
ATOM 832 N N . VAL A 1 107 ? 2.558 -10.174 -2.703 1.00 97.62 107 VAL A N 1
ATOM 833 C CA . VAL A 1 107 ? 2.438 -11.104 -3.836 1.00 97.62 107 VAL A CA 1
ATOM 834 C C . VAL A 1 107 ? 3.818 -11.437 -4.393 1.00 97.62 107 VAL A C 1
ATOM 836 O O . VAL A 1 107 ? 4.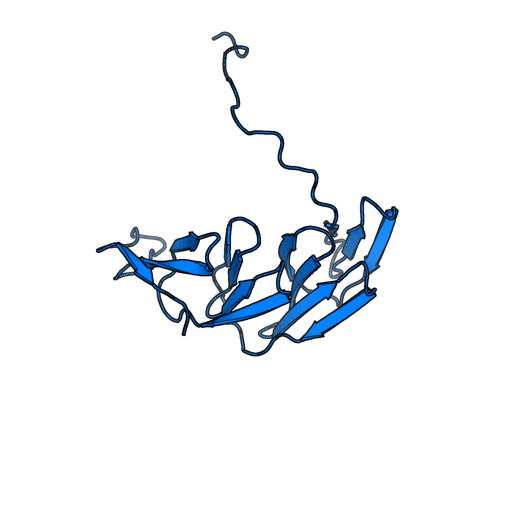060 -12.570 -4.793 1.00 97.62 107 VAL A O 1
ATOM 839 N N . GLY A 1 108 ? 4.719 -10.457 -4.387 1.00 97.75 108 GLY A N 1
ATOM 840 C CA . GLY A 1 108 ? 6.103 -10.615 -4.802 1.00 97.75 108 GLY A CA 1
ATOM 841 C C . GLY A 1 108 ? 6.790 -9.267 -4.967 1.00 97.75 108 GLY A C 1
ATOM 842 O O . GLY A 1 108 ? 6.307 -8.231 -4.499 1.00 97.75 108 GLY A O 1
ATOM 843 N N . THR A 1 109 ? 7.917 -9.294 -5.658 1.00 97.69 109 THR A N 1
ATOM 844 C CA . THR A 1 109 ? 8.767 -8.142 -5.938 1.00 97.69 109 THR A CA 1
ATOM 845 C C . THR A 1 109 ? 8.742 -7.786 -7.423 1.00 97.69 109 THR A C 1
ATOM 847 O O . THR A 1 109 ? 8.684 -8.645 -8.300 1.00 97.69 109 THR A O 1
ATOM 850 N N . ALA A 1 110 ? 8.781 -6.494 -7.723 1.00 96.19 110 ALA A N 1
ATOM 851 C CA . ALA A 1 110 ? 8.848 -5.936 -9.062 1.00 96.19 110 ALA A CA 1
ATOM 852 C C . ALA A 1 110 ? 9.982 -4.897 -9.107 1.00 96.19 110 ALA A C 1
ATOM 854 O O . ALA A 1 110 ? 9.725 -3.702 -9.004 1.00 96.19 110 ALA A O 1
ATOM 855 N N . PRO A 1 111 ? 11.249 -5.317 -9.283 1.00 92.38 111 PRO A N 1
ATOM 856 C CA . PRO A 1 111 ? 12.408 -4.415 -9.271 1.00 92.38 111 PRO A CA 1
ATOM 857 C C . PRO A 1 111 ? 12.555 -3.602 -10.575 1.00 92.38 111 PRO A C 1
ATOM 859 O O . PRO A 1 111 ? 13.644 -3.153 -10.927 1.00 92.38 111 PRO A O 1
ATOM 862 N N . TRP A 1 112 ? 11.482 -3.479 -11.357 1.00 92.31 112 TRP A N 1
ATOM 863 C CA . TRP A 1 112 ? 11.479 -2.828 -12.666 1.00 92.31 112 TRP A CA 1
ATOM 864 C C . TRP A 1 112 ? 10.823 -1.447 -12.579 1.00 92.31 112 TRP A C 1
ATOM 866 O O . TRP A 1 112 ? 10.091 -1.178 -11.633 1.00 92.31 112 TRP A O 1
ATOM 876 N N . PRO A 1 113 ? 10.986 -0.588 -13.600 1.00 91.88 113 PRO A N 1
ATOM 877 C CA . PRO A 1 113 ? 10.202 0.637 -13.722 1.00 91.88 113 PRO A CA 1
ATOM 878 C C . PRO A 1 113 ? 8.711 0.333 -13.933 1.00 91.88 113 PRO A C 1
ATOM 880 O O . PRO A 1 113 ? 8.256 0.154 -15.070 1.00 91.88 113 PRO A O 1
ATOM 883 N N . VAL A 1 114 ? 7.961 0.228 -12.837 1.00 94.88 114 VAL A N 1
ATOM 884 C CA . VAL A 1 114 ? 6.521 -0.045 -12.847 1.00 94.88 114 VAL A CA 1
ATOM 885 C C . VAL A 1 114 ? 5.758 1.236 -13.163 1.00 94.88 114 VAL A C 1
ATOM 887 O O . VAL A 1 114 ? 5.956 2.269 -12.533 1.00 94.88 114 VAL A O 1
ATOM 890 N N . LEU A 1 115 ? 4.866 1.154 -14.147 1.00 94.69 115 LEU A N 1
ATOM 891 C CA . LEU A 1 115 ? 3.973 2.243 -14.542 1.00 94.69 115 LEU A CA 1
ATOM 892 C C . LEU A 1 115 ? 2.539 2.036 -14.052 1.00 94.69 115 LEU A C 1
ATOM 894 O O . LEU A 1 115 ? 1.810 3.004 -13.864 1.00 94.69 115 LEU A O 1
ATOM 898 N N . ALA A 1 116 ? 2.122 0.781 -13.883 1.00 95.44 116 ALA A N 1
ATOM 899 C CA . ALA A 1 116 ? 0.802 0.423 -13.383 1.00 95.44 116 ALA A CA 1
ATOM 900 C C . ALA A 1 116 ? 0.816 -0.993 -12.801 1.00 95.44 116 ALA A C 1
ATOM 902 O O . ALA A 1 116 ? 1.650 -1.822 -13.170 1.00 95.44 116 ALA A O 1
ATOM 903 N N . VAL A 1 117 ? -0.166 -1.291 -11.956 1.00 97.00 117 VAL A N 1
ATOM 904 C CA . VAL A 1 117 ? -0.462 -2.642 -11.472 1.00 97.00 117 VAL A CA 1
ATOM 905 C C . VAL A 1 117 ? -1.856 -3.048 -11.951 1.00 97.00 117 VAL A C 1
ATOM 907 O O . VAL A 1 117 ? -2.777 -2.233 -11.957 1.00 97.00 117 VAL A O 1
ATOM 910 N N . ALA A 1 118 ? -2.016 -4.283 -12.413 1.00 96.62 118 ALA A N 1
ATOM 911 C CA . ALA A 1 118 ? -3.306 -4.862 -12.770 1.00 96.62 118 ALA A CA 1
ATOM 912 C C . ALA A 1 118 ? -3.973 -5.483 -11.537 1.00 96.62 118 ALA A C 1
ATOM 914 O O . ALA A 1 118 ? -3.300 -5.866 -10.585 1.00 96.62 118 ALA A O 1
ATOM 915 N N . VAL A 1 119 ? -5.292 -5.689 -11.590 1.00 94.75 119 VAL A N 1
ATOM 916 C CA . VAL A 1 119 ? -6.039 -6.387 -10.522 1.00 94.75 119 VAL A CA 1
ATOM 917 C C . VAL A 1 119 ? -5.569 -7.829 -10.289 1.00 94.75 119 VAL A C 1
ATOM 919 O O . VAL A 1 119 ? -5.806 -8.380 -9.224 1.00 94.75 119 VAL A O 1
ATOM 922 N 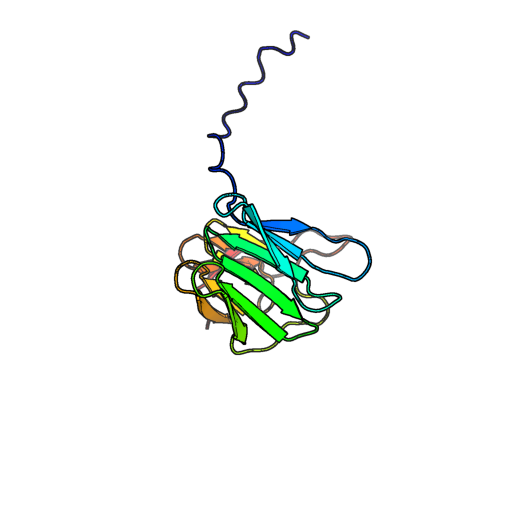N . SER A 1 120 ? -4.875 -8.436 -11.259 1.00 94.06 120 SER A N 1
ATOM 923 C CA . SER A 1 120 ? -4.250 -9.758 -11.130 1.00 94.06 120 SER A CA 1
ATOM 924 C C . SER A 1 120 ? -2.907 -9.747 -10.387 1.00 94.06 120 SER A C 1
ATOM 926 O O . SER A 1 120 ? -2.297 -10.801 -10.229 1.00 94.06 120 SER A O 1
ATOM 928 N N . GLY A 1 121 ? -2.396 -8.572 -10.006 1.00 94.56 121 GLY A N 1
ATOM 929 C CA . GLY A 1 121 ? -1.060 -8.391 -9.432 1.00 94.56 121 GLY A CA 1
ATOM 930 C C . GLY A 1 121 ? 0.068 -8.299 -10.466 1.00 94.56 121 GLY A C 1
ATOM 931 O O . GLY A 1 121 ? 1.210 -8.035 -10.097 1.00 94.56 121 GLY A O 1
ATOM 932 N N . ALA A 1 122 ? -0.220 -8.473 -11.762 1.00 97.50 122 ALA A N 1
ATOM 933 C CA . ALA A 1 122 ? 0.769 -8.233 -12.811 1.00 97.50 122 ALA A CA 1
ATOM 934 C C . ALA A 1 122 ? 1.125 -6.740 -12.884 1.00 97.50 122 ALA A C 1
ATOM 936 O O . ALA A 1 122 ? 0.260 -5.880 -12.722 1.00 97.50 122 ALA A O 1
ATOM 937 N N . VAL A 1 123 ? 2.383 -6.425 -13.174 1.00 97.38 123 VAL A N 1
ATOM 938 C CA . VAL A 1 123 ? 2.875 -5.047 -13.275 1.00 97.38 123 VAL A CA 1
ATOM 939 C C . VAL A 1 123 ? 3.178 -4.684 -14.722 1.00 97.38 123 VAL A C 1
ATOM 941 O O . VAL A 1 123 ? 3.810 -5.452 -15.451 1.00 97.38 123 VAL A O 1
ATOM 944 N N . LEU A 1 124 ? 2.725 -3.508 -15.150 1.00 97.12 124 LEU A N 1
ATOM 945 C CA . LEU A 1 124 ? 3.097 -2.923 -16.430 1.00 97.12 124 LEU A CA 1
ATOM 946 C C . LEU A 1 124 ? 4.454 -2.259 -16.266 1.00 97.12 124 LEU A C 1
ATOM 948 O O . LEU A 1 124 ? 4.606 -1.325 -15.481 1.00 97.12 124 LEU A O 1
ATOM 952 N N . THR A 1 125 ? 5.427 -2.727 -17.030 1.00 95.88 125 THR A N 1
ATOM 953 C CA . THR A 1 125 ? 6.807 -2.254 -16.949 1.00 95.88 125 THR A CA 1
ATOM 954 C C . THR A 1 125 ? 7.235 -1.600 -18.249 1.00 95.88 125 THR A C 1
ATOM 956 O O . THR A 1 125 ? 6.829 -2.026 -19.335 1.00 95.88 125 THR A O 1
ATOM 959 N N . ALA A 1 126 ? 8.084 -0.584 -18.131 1.00 93.69 126 ALA A N 1
ATOM 960 C CA . ALA A 1 126 ? 8.802 0.006 -19.252 1.00 93.69 126 ALA A CA 1
ATOM 961 C C . ALA A 1 126 ? 10.269 -0.433 -19.254 1.00 93.69 126 ALA A C 1
ATOM 963 O O . ALA A 1 126 ? 10.856 -0.694 -18.204 1.00 93.69 126 ALA A O 1
ATOM 964 N N . THR A 1 127 ? 10.889 -0.445 -20.435 1.00 90.69 127 THR A N 1
ATOM 965 C CA . THR A 1 127 ? 12.341 -0.643 -20.574 1.00 90.69 127 THR A CA 1
ATOM 966 C C . THR A 1 127 ? 13.120 0.468 -19.875 1.00 90.69 127 THR A C 1
ATOM 968 O O . THR A 1 127 ? 14.174 0.224 -19.292 1.00 90.69 127 THR A O 1
ATOM 971 N N . ARG A 1 128 ? 12.605 1.703 -19.934 1.00 90.06 128 ARG A N 1
ATOM 972 C CA . ARG A 1 128 ? 13.188 2.870 -19.266 1.00 90.06 128 ARG A CA 1
ATOM 973 C C . ARG A 1 128 ? 12.123 3.620 -18.477 1.00 90.06 128 ARG A C 1
ATOM 975 O O . ARG A 1 128 ? 11.085 3.967 -19.040 1.00 90.06 128 ARG A O 1
ATOM 982 N N . ALA A 1 129 ? 12.427 3.901 -17.211 1.00 88.75 129 ALA A N 1
ATOM 983 C CA . ALA A 1 129 ? 11.602 4.718 -16.325 1.00 88.75 129 ALA A CA 1
ATOM 984 C C . ALA A 1 129 ? 11.378 6.130 -16.884 1.00 88.75 129 ALA A C 1
ATOM 986 O O . ALA A 1 129 ? 12.221 6.659 -17.620 1.00 88.75 129 ALA A O 1
ATOM 987 N N . ALA A 1 130 ? 10.262 6.745 -16.495 1.00 88.38 130 ALA A N 1
ATOM 988 C CA . ALA A 1 130 ? 10.081 8.178 -16.668 1.00 88.38 130 ALA A CA 1
ATOM 989 C C . ALA A 1 130 ? 11.060 8.947 -15.764 1.00 88.38 130 ALA A C 1
ATOM 991 O O . ALA A 1 130 ? 11.468 8.474 -14.706 1.00 88.38 130 ALA A O 1
ATOM 992 N N . THR A 1 131 ? 11.439 10.143 -16.189 1.00 88.12 131 THR A N 1
ATOM 993 C CA . THR A 1 131 ? 12.182 11.117 -15.388 1.00 88.12 131 THR A CA 1
ATOM 994 C C . THR A 1 131 ? 11.462 12.457 -15.454 1.00 88.12 131 THR A C 1
ATOM 996 O O . THR A 1 131 ? 10.550 12.638 -16.260 1.00 88.12 131 THR A O 1
ATOM 999 N N . ALA A 1 132 ? 11.916 13.437 -14.671 1.00 88.81 132 ALA A N 1
ATOM 1000 C CA . ALA A 1 132 ? 11.380 14.799 -14.730 1.00 88.81 132 ALA A CA 1
ATOM 1001 C C . ALA A 1 132 ? 11.405 15.418 -16.146 1.00 88.81 132 ALA A C 1
ATOM 1003 O O . ALA A 1 132 ? 10.596 16.288 -16.445 1.00 88.81 132 ALA A O 1
ATOM 1004 N N . ASN A 1 133 ? 12.308 14.951 -17.021 1.00 94.75 133 ASN A N 1
ATOM 1005 C CA . ASN A 1 133 ? 12.533 15.518 -18.354 1.00 94.75 133 ASN A CA 1
ATOM 1006 C C . ASN A 1 133 ? 12.220 14.541 -19.501 1.00 94.75 133 ASN A C 1
ATOM 1008 O O . ASN A 1 133 ? 12.458 14.867 -20.664 1.00 94.75 133 ASN A O 1
ATOM 1012 N N . ALA A 1 134 ? 11.759 13.323 -19.208 1.00 91.75 134 ALA A N 1
ATOM 1013 C CA . ALA A 1 134 ? 11.501 12.316 -20.231 1.00 91.75 134 ALA A CA 1
ATOM 1014 C C . ALA A 1 134 ? 10.401 11.342 -19.809 1.00 91.75 134 ALA A C 1
ATOM 1016 O O . ALA A 1 134 ? 10.424 10.802 -18.708 1.00 91.75 134 ALA A O 1
ATOM 1017 N N . LEU A 1 135 ? 9.481 11.046 -20.727 1.00 91.75 135 LEU A N 1
ATOM 1018 C CA . LEU A 1 135 ? 8.501 9.980 -20.533 1.00 91.75 135 LEU A CA 1
ATOM 1019 C C . LEU A 1 135 ? 9.175 8.601 -20.526 1.00 91.75 135 LEU A C 1
ATOM 1021 O O . LEU A 1 135 ? 10.247 8.406 -21.112 1.00 91.75 135 LEU A O 1
ATOM 1025 N N . ALA A 1 136 ? 8.504 7.637 -19.895 1.00 91.00 136 ALA A N 1
ATOM 1026 C CA . ALA A 1 136 ? 8.902 6.238 -19.942 1.00 91.00 136 ALA A CA 1
ATOM 1027 C C . ALA A 1 136 ? 8.966 5.735 -21.394 1.00 91.00 136 ALA A C 1
ATOM 1029 O O . ALA A 1 136 ? 8.174 6.148 -22.245 1.00 91.00 136 ALA A O 1
ATOM 1030 N N . ARG A 1 137 ? 9.915 4.838 -21.691 1.00 93.19 137 ARG A N 1
ATOM 1031 C CA . ARG A 1 137 ? 10.105 4.288 -23.045 1.00 93.19 137 ARG A CA 1
ATOM 1032 C C . ARG A 1 137 ? 9.930 2.777 -23.075 1.00 93.19 137 ARG A C 1
ATOM 1034 O O . ARG A 1 137 ? 10.436 2.066 -22.206 1.00 93.19 137 ARG A O 1
ATOM 1041 N N . GLY A 1 138 ? 9.227 2.320 -24.109 1.00 90.44 138 GLY A N 1
ATOM 1042 C CA . GLY A 1 138 ? 8.883 0.921 -24.321 1.00 90.44 138 GLY A CA 1
ATOM 1043 C C . GLY A 1 138 ? 10.023 0.036 -24.861 1.00 90.44 138 GLY A C 1
ATOM 1044 O O . GLY A 1 138 ? 11.173 0.478 -24.937 1.00 90.44 138 GLY A O 1
ATOM 1045 N N . PRO A 1 139 ? 9.715 -1.219 -25.239 1.00 92.44 139 PRO A N 1
ATOM 1046 C CA . PRO A 1 139 ? 8.376 -1.822 -25.214 1.00 92.44 139 PRO A CA 1
ATOM 1047 C C . PRO A 1 139 ? 7.764 -1.868 -23.808 1.00 92.44 139 PRO A C 1
ATOM 1049 O O . PRO A 1 139 ? 8.473 -2.004 -22.813 1.00 92.44 139 PRO A O 1
ATOM 1052 N N . LEU A 1 140 ? 6.442 -1.704 -23.736 1.00 94.69 140 LEU A N 1
ATOM 1053 C CA . LEU A 1 140 ? 5.691 -1.899 -22.499 1.00 94.69 140 LEU A CA 1
ATOM 1054 C C . LEU A 1 140 ? 5.316 -3.373 -22.388 1.00 94.69 140 LEU A C 1
ATOM 1056 O O . LEU A 1 140 ? 4.853 -3.965 -23.362 1.00 94.69 140 LEU A O 1
ATOM 1060 N N . SER A 1 141 ? 5.524 -3.968 -21.218 1.00 96.00 141 SER A N 1
ATOM 1061 C CA . SER A 1 141 ? 5.209 -5.382 -21.000 1.00 96.00 141 SER A CA 1
ATOM 1062 C C . SER A 1 141 ? 4.622 -5.621 -19.620 1.00 96.00 141 SER A C 1
ATOM 1064 O O . SER A 1 141 ? 5.100 -5.067 -18.626 1.00 96.00 141 SER A O 1
ATOM 1066 N N . TRP A 1 142 ? 3.594 -6.464 -19.575 1.00 96.88 142 TRP A N 1
ATOM 1067 C CA . TRP A 1 142 ? 3.050 -7.003 -18.337 1.00 96.88 142 TRP A CA 1
ATOM 1068 C C . TRP A 1 142 ? 3.941 -8.137 -17.838 1.00 96.88 142 TRP A C 1
ATOM 1070 O O . TRP A 1 142 ? 4.265 -9.052 -18.597 1.00 96.88 142 TRP A O 1
ATOM 1080 N N . LYS A 1 143 ? 4.339 -8.076 -16.569 1.00 97.06 143 LYS A N 1
ATOM 1081 C CA . LYS A 1 143 ? 5.167 -9.093 -15.911 1.00 97.06 143 LYS A CA 1
ATOM 1082 C C . LYS A 1 143 ? 4.543 -9.509 -14.591 1.00 97.06 143 LYS A C 1
ATOM 1084 O O . LYS A 1 143 ? 3.892 -8.703 -13.929 1.00 97.06 143 LYS A O 1
ATOM 1089 N N . LEU A 1 144 ? 4.756 -10.762 -14.207 1.00 97.50 144 LEU A N 1
ATOM 1090 C CA . LEU A 1 144 ? 4.401 -11.229 -12.872 1.00 97.50 144 LEU A CA 1
ATOM 1091 C C . LEU A 1 144 ? 5.501 -10.828 -11.874 1.00 97.50 144 LEU A C 1
ATOM 1093 O O . LEU A 1 144 ? 6.679 -10.883 -12.242 1.00 97.50 144 LEU A O 1
ATOM 1097 N N . PRO A 1 145 ? 5.136 -10.427 -10.645 1.00 95.50 145 PRO A N 1
ATOM 1098 C CA . PRO A 1 145 ? 6.093 -10.238 -9.558 1.00 95.50 145 PRO A CA 1
ATOM 1099 C C . PRO A 1 145 ? 6.844 -11.540 -9.236 1.00 95.50 145 PRO A C 1
ATOM 1101 O O . PRO A 1 145 ? 6.287 -12.626 -9.410 1.00 95.50 145 PRO A O 1
ATOM 1104 N N . GLN A 1 146 ? 8.094 -11.414 -8.785 1.00 93.31 146 GLN A N 1
ATOM 1105 C CA . GLN A 1 146 ? 8.983 -12.521 -8.400 1.00 93.31 146 GLN A CA 1
ATOM 1106 C C . GLN A 1 146 ? 9.035 -12.733 -6.891 1.00 93.31 146 GLN A C 1
ATOM 1108 O O . GLN A 1 146 ? 9.081 -11.714 -6.158 1.00 93.31 146 GLN A O 1
#

pLDDT: mean 90.92, std 13.62, range [37.16, 98.5]